Protein AF-A0A521NUJ6-F1 (afdb_monomer_lite)

pLDDT: mean 79.84, std 11.56, range [49.88, 97.44]

Structure (mmCIF, N/CA/C/O backbone):
data_AF-A0A521NUJ6-F1
#
_entry.id   AF-A0A521NUJ6-F1
#
loop_
_atom_site.group_PDB
_atom_site.id
_atom_site.type_symbol
_atom_site.label_atom_id
_atom_site.label_alt_id
_atom_site.label_comp_id
_atom_site.label_asym_id
_atom_site.label_entity_id
_atom_site.label_seq_id
_atom_site.pdbx_PDB_ins_code
_atom_site.Cartn_x
_atom_site.Cartn_y
_atom_site.Cartn_z
_atom_site.occupancy
_atom_site.B_iso_or_equiv
_atom_site.auth_seq_id
_atom_site.auth_comp_id
_atom_site.auth_asym_id
_atom_site.auth_atom_id
_atom_site.pdbx_PDB_model_num
ATOM 1 N N . MET A 1 1 ? 40.232 -8.647 -57.569 1.00 61.59 1 MET A N 1
ATOM 2 C CA . MET A 1 1 ? 39.604 -7.335 -57.850 1.00 61.59 1 MET A CA 1
ATOM 3 C C . MET A 1 1 ? 40.720 -6.339 -58.117 1.00 61.59 1 MET A C 1
ATOM 5 O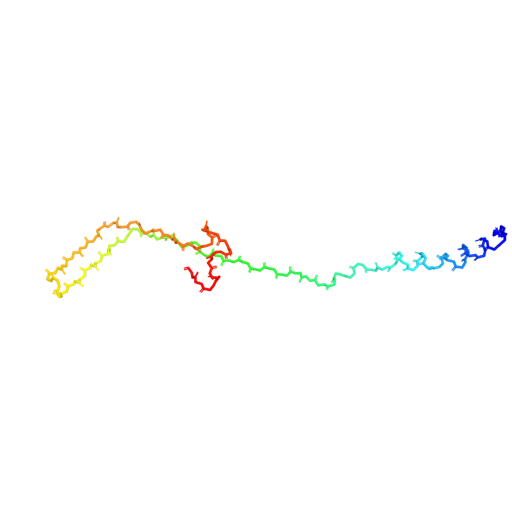 O . MET A 1 1 ? 41.581 -6.196 -57.263 1.00 61.59 1 MET A O 1
ATOM 9 N N . ASN A 1 2 ? 40.785 -5.744 -59.311 1.00 81.81 2 ASN A N 1
ATOM 10 C CA . ASN A 1 2 ? 41.919 -4.892 -59.700 1.00 81.81 2 ASN A CA 1
ATOM 11 C C . ASN A 1 2 ? 41.984 -3.651 -58.792 1.00 81.81 2 ASN A C 1
ATOM 13 O O . ASN A 1 2 ? 40.939 -3.076 -58.493 1.00 81.81 2 ASN A O 1
ATOM 17 N N . LEU A 1 3 ? 43.189 -3.229 -58.394 1.00 86.25 3 LEU A N 1
ATOM 18 C CA . LEU A 1 3 ? 43.431 -2.110 -57.466 1.00 86.25 3 LEU A CA 1
ATOM 19 C C . LEU A 1 3 ? 42.662 -0.831 -57.852 1.00 86.25 3 LEU A C 1
ATOM 21 O O . LEU A 1 3 ? 42.063 -0.174 -57.005 1.00 86.25 3 LEU A O 1
ATOM 25 N N . LEU A 1 4 ? 42.586 -0.548 -59.154 1.00 88.44 4 LEU A N 1
ATOM 26 C CA . LEU A 1 4 ? 41.826 0.571 -59.712 1.00 88.44 4 LEU A CA 1
ATOM 27 C C . LEU A 1 4 ? 40.319 0.489 -59.411 1.00 88.44 4 LEU A C 1
ATOM 29 O O . LEU A 1 4 ? 39.688 1.494 -59.100 1.00 88.44 4 LEU A O 1
ATOM 33 N N . ARG A 1 5 ? 39.732 -0.713 -59.462 1.00 86.81 5 ARG A N 1
ATOM 34 C CA . ARG A 1 5 ? 38.303 -0.923 -59.178 1.00 86.81 5 ARG A CA 1
ATOM 35 C C . ARG A 1 5 ? 37.993 -0.700 -57.700 1.00 86.81 5 ARG A C 1
ATOM 37 O O . ARG A 1 5 ? 36.961 -0.120 -57.388 1.00 86.81 5 ARG A O 1
ATOM 44 N N . ALA A 1 6 ? 38.897 -1.107 -56.807 1.00 86.31 6 ALA A N 1
ATOM 45 C CA . ALA A 1 6 ? 38.759 -0.844 -55.376 1.00 86.31 6 ALA A CA 1
ATOM 46 C C . ALA A 1 6 ? 38.791 0.666 -55.076 1.00 86.31 6 ALA A C 1
ATOM 48 O O . ALA A 1 6 ? 37.943 1.158 -54.337 1.00 86.31 6 ALA A O 1
ATOM 49 N N . PHE A 1 7 ? 39.695 1.412 -55.719 1.00 91.94 7 PHE A N 1
ATOM 50 C CA . PHE A 1 7 ? 39.780 2.870 -55.576 1.00 91.94 7 PHE A CA 1
ATOM 51 C C . PHE A 1 7 ? 38.504 3.594 -56.017 1.00 91.94 7 PHE A C 1
ATOM 53 O O . PHE A 1 7 ? 38.027 4.483 -55.316 1.00 91.94 7 PHE A O 1
ATOM 60 N N . VAL A 1 8 ? 37.921 3.187 -57.147 1.00 92.69 8 VAL A N 1
ATOM 61 C CA . VAL A 1 8 ? 36.673 3.776 -57.657 1.00 92.69 8 VAL A CA 1
ATOM 62 C C . VAL A 1 8 ? 35.505 3.522 -56.701 1.00 92.69 8 VAL A C 1
ATOM 64 O O . VAL A 1 8 ? 34.729 4.435 -56.430 1.00 92.69 8 VAL A O 1
ATOM 67 N N . VAL A 1 9 ? 35.402 2.316 -56.136 1.00 89.31 9 VAL A N 1
ATOM 68 C CA . VAL A 1 9 ? 34.358 1.986 -55.150 1.00 89.31 9 VAL A CA 1
ATOM 69 C C . VAL A 1 9 ? 34.515 2.823 -53.878 1.00 89.31 9 VAL A C 1
ATOM 71 O O . VAL A 1 9 ? 33.528 3.354 -53.372 1.00 89.31 9 VAL A O 1
ATOM 74 N N . ILE A 1 10 ? 35.747 3.002 -53.392 1.00 87.56 10 ILE A N 1
ATOM 75 C CA . ILE A 1 10 ? 36.022 3.829 -52.209 1.00 87.56 10 ILE A CA 1
ATOM 76 C C . ILE A 1 10 ? 35.627 5.287 -52.475 1.00 87.56 10 ILE A C 1
ATOM 78 O O . ILE A 1 10 ? 34.885 5.867 -51.681 1.00 87.56 10 ILE A O 1
ATOM 82 N N . LEU A 1 11 ? 36.042 5.851 -53.613 1.00 87.88 11 LEU A N 1
ATOM 83 C CA . LEU A 1 11 ? 35.739 7.234 -53.988 1.00 87.88 11 LEU A CA 1
ATOM 84 C C . LEU A 1 11 ? 34.227 7.484 -54.104 1.00 87.88 11 LEU A C 1
ATOM 86 O O . LEU A 1 11 ? 33.725 8.488 -53.606 1.00 87.88 11 LEU A O 1
ATOM 90 N N . LEU A 1 12 ? 33.489 6.547 -54.705 1.00 87.62 12 LEU A N 1
ATOM 91 C CA . LEU A 1 12 ? 32.032 6.638 -54.843 1.00 87.62 12 LEU A CA 1
ATOM 92 C C . LEU A 1 12 ? 31.292 6.469 -53.507 1.00 87.62 12 LEU A C 1
ATOM 94 O O . LEU A 1 12 ? 30.187 6.982 -53.351 1.00 87.62 12 LEU A O 1
ATOM 98 N N . SER A 1 13 ? 31.893 5.777 -52.536 1.00 82.50 13 SER A N 1
ATOM 99 C CA . SER A 1 13 ? 31.294 5.547 -51.215 1.00 82.50 13 SER A CA 1
ATOM 100 C C . SER A 1 13 ? 31.514 6.692 -50.215 1.00 82.50 13 SER A C 1
ATOM 102 O O . SER A 1 13 ? 30.701 6.865 -49.309 1.00 82.50 13 SER A O 1
ATOM 104 N N . MET A 1 14 ? 32.551 7.522 -50.394 1.00 81.12 14 MET A N 1
ATOM 105 C CA . MET A 1 14 ? 32.867 8.665 -49.518 1.00 81.12 14 MET A CA 1
ATOM 106 C C . MET A 1 14 ? 31.682 9.600 -49.189 1.00 81.12 14 MET A C 1
ATOM 108 O O . MET A 1 14 ? 31.487 9.891 -48.005 1.00 81.12 14 MET A O 1
ATOM 112 N N . PRO A 1 15 ? 30.854 10.062 -50.150 1.00 82.75 15 PRO A N 1
ATOM 113 C CA . PRO A 1 15 ? 29.758 10.989 -49.844 1.00 82.75 15 PRO A CA 1
ATOM 114 C C . PRO A 1 15 ? 28.648 10.374 -48.974 1.00 82.75 15 PRO A C 1
ATOM 116 O O . PRO A 1 15 ? 27.925 11.106 -48.295 1.00 82.75 15 PRO A O 1
ATOM 119 N N . LEU A 1 16 ? 28.521 9.041 -48.939 1.00 79.00 16 LEU A N 1
ATOM 120 C CA . LEU A 1 16 ? 27.548 8.352 -48.083 1.00 79.00 16 LEU A CA 1
ATOM 121 C C . LEU A 1 16 ? 27.933 8.458 -46.602 1.00 79.00 16 LEU A C 1
ATOM 123 O O . LEU A 1 16 ? 27.066 8.649 -45.748 1.00 79.00 16 LEU A O 1
ATOM 127 N N . PHE A 1 17 ? 29.232 8.402 -46.299 1.00 76.88 17 PHE A N 1
ATOM 128 C CA . PHE A 1 17 ? 29.738 8.520 -44.930 1.00 76.88 17 PHE A CA 1
ATOM 129 C C . PHE A 1 17 ? 29.630 9.954 -44.394 1.00 76.88 17 PHE A C 1
ATOM 131 O O . PHE A 1 17 ? 29.272 10.140 -43.233 1.00 76.88 17 PHE A O 1
ATOM 138 N N . VAL A 1 18 ? 29.840 10.967 -45.243 1.00 79.44 18 VAL A N 1
ATOM 139 C CA . VAL A 1 18 ? 29.703 12.389 -44.863 1.00 79.44 18 VAL A CA 1
ATOM 140 C C . VAL A 1 18 ? 28.242 12.761 -44.560 1.00 79.44 18 VAL A C 1
ATOM 142 O O . VAL A 1 18 ? 27.963 13.474 -43.595 1.00 79.44 18 VAL A O 1
ATOM 145 N N . ASN A 1 19 ? 27.279 12.244 -45.331 1.00 73.06 19 ASN A N 1
ATOM 146 C CA . ASN A 1 19 ? 25.853 12.493 -45.080 1.00 73.06 19 ASN A CA 1
ATOM 147 C C . ASN A 1 19 ? 25.315 11.762 -43.836 1.00 73.06 19 ASN A C 1
ATOM 149 O O . ASN A 1 19 ? 24.393 12.257 -43.188 1.00 73.06 19 ASN A O 1
ATOM 153 N N . ALA A 1 20 ? 25.893 10.617 -43.460 1.00 74.00 20 ALA A N 1
ATOM 154 C CA . ALA A 1 20 ? 25.498 9.888 -42.252 1.00 74.00 20 ALA A CA 1
ATOM 155 C C . ALA A 1 20 ? 25.865 10.634 -40.953 1.00 74.00 20 ALA A C 1
ATOM 157 O O . ALA A 1 20 ? 25.154 10.511 -39.956 1.00 74.00 20 ALA A O 1
ATOM 158 N N . GLN A 1 21 ? 26.932 11.439 -40.974 1.00 73.38 21 GLN A N 1
ATOM 159 C CA . GLN A 1 21 ? 27.411 12.205 -39.815 1.00 73.38 21 GLN A CA 1
ATOM 160 C C . GLN A 1 21 ? 26.552 13.438 -39.488 1.00 73.38 21 GLN A C 1
ATOM 162 O O . GLN A 1 21 ? 26.603 13.935 -38.368 1.00 73.38 21 GLN A O 1
ATOM 167 N N . ASN A 1 22 ? 25.730 13.913 -40.430 1.00 66.88 22 ASN A N 1
ATOM 168 C CA . ASN A 1 22 ? 24.935 15.138 -40.283 1.00 66.88 22 ASN A CA 1
ATOM 169 C C . ASN A 1 22 ? 23.483 14.902 -39.834 1.00 66.88 22 ASN A C 1
ATOM 171 O O . ASN A 1 22 ? 22.663 15.824 -39.860 1.00 66.88 22 ASN A O 1
ATOM 175 N N . LYS A 1 23 ? 23.126 13.686 -39.397 1.00 66.56 23 LYS A N 1
ATOM 176 C CA . LYS A 1 23 ? 21.804 13.462 -38.804 1.00 66.56 23 LYS A CA 1
ATOM 177 C C . LYS A 1 23 ? 21.727 14.155 -37.447 1.00 66.56 23 LYS A C 1
ATOM 179 O O . LYS A 1 23 ? 22.264 13.662 -36.458 1.00 66.56 23 LYS A O 1
ATOM 184 N N . LYS A 1 24 ? 21.002 15.279 -37.399 1.00 67.88 24 LYS A N 1
ATOM 185 C CA . LYS A 1 24 ? 20.515 15.842 -36.138 1.00 67.88 24 LYS A CA 1
ATOM 186 C C . LYS A 1 24 ? 19.805 14.735 -35.366 1.00 67.88 24 LYS A C 1
ATOM 188 O O . LYS A 1 24 ? 18.977 14.009 -35.918 1.00 67.88 24 LYS A O 1
ATOM 193 N N . LEU A 1 25 ? 20.168 14.605 -34.097 1.00 66.62 25 LEU A N 1
ATOM 194 C CA . LEU A 1 25 ? 19.581 13.663 -33.158 1.00 66.62 25 LEU A CA 1
ATOM 195 C C . LEU A 1 25 ? 18.181 14.180 -32.800 1.00 66.62 25 LEU A C 1
ATOM 197 O O . LEU A 1 25 ? 17.954 14.731 -31.729 1.00 66.62 25 LEU A O 1
ATOM 201 N N . GLU A 1 26 ? 17.247 14.112 -33.749 1.00 67.75 26 GLU A N 1
ATOM 202 C CA . GLU A 1 26 ? 15.855 14.437 -33.474 1.00 67.75 26 GLU A CA 1
ATOM 203 C C . GLU A 1 26 ? 15.318 13.374 -32.525 1.00 67.75 26 GLU A C 1
ATOM 205 O O . GLU A 1 26 ? 15.217 12.192 -32.864 1.00 67.75 26 GLU A O 1
ATOM 210 N N . ARG A 1 27 ? 15.033 13.792 -31.292 1.00 68.19 27 ARG A N 1
ATOM 211 C CA . ARG A 1 27 ? 14.432 12.942 -30.274 1.00 68.19 27 ARG A CA 1
ATOM 212 C C . ARG A 1 27 ? 13.035 12.554 -30.761 1.00 68.19 27 ARG A C 1
ATOM 214 O O . ARG A 1 27 ? 12.113 13.355 -30.679 1.00 68.19 27 ARG A O 1
ATOM 221 N N . LYS A 1 28 ? 12.894 11.338 -31.297 1.00 72.56 28 LYS A N 1
ATOM 222 C CA . LYS A 1 28 ? 11.690 10.822 -31.986 1.00 72.56 28 LYS A CA 1
ATOM 223 C C . LYS A 1 28 ? 10.463 10.586 -31.082 1.00 72.56 28 LYS A C 1
ATOM 225 O O . LYS A 1 28 ? 9.587 9.805 -31.434 1.00 72.56 28 LYS A O 1
ATOM 230 N N . GLY A 1 29 ? 10.395 11.247 -29.933 1.00 71.81 29 GLY A N 1
ATOM 231 C CA . GLY A 1 29 ? 9.351 11.082 -28.928 1.00 71.81 29 GLY A CA 1
ATOM 232 C C . GLY A 1 29 ? 9.933 10.973 -27.523 1.00 71.81 29 GLY A C 1
ATOM 233 O O . GLY A 1 29 ? 11.051 10.495 -27.328 1.00 71.81 29 GLY A O 1
ATOM 234 N N . GLU A 1 30 ? 9.171 11.443 -26.544 1.00 75.88 30 GLU A N 1
ATOM 235 C CA . GLU A 1 30 ? 9.405 11.172 -25.129 1.00 75.88 30 GLU A CA 1
ATOM 236 C C . GLU A 1 30 ? 8.477 10.038 -24.704 1.00 75.88 30 GLU A C 1
ATOM 238 O O . GLU A 1 30 ? 7.275 10.089 -24.958 1.00 75.88 30 GLU A O 1
ATOM 243 N N . LEU A 1 31 ? 9.024 9.013 -24.054 1.00 80.06 31 LEU A N 1
ATOM 244 C CA . LEU A 1 31 ? 8.206 8.037 -23.347 1.00 80.06 31 LEU A CA 1
ATOM 245 C C . LEU A 1 31 ? 7.897 8.616 -21.969 1.00 80.06 31 LEU A C 1
ATOM 247 O O . LEU A 1 31 ? 8.791 8.740 -21.133 1.00 80.06 31 LEU A O 1
ATOM 251 N N . TYR A 1 32 ? 6.639 8.995 -21.756 1.00 69.19 32 TYR A N 1
ATOM 252 C CA . TYR A 1 32 ? 6.149 9.435 -20.458 1.00 69.19 32 TYR A CA 1
ATOM 253 C C . TYR A 1 32 ? 5.446 8.272 -19.762 1.00 69.19 32 TYR A C 1
ATOM 255 O O . TYR A 1 32 ? 4.477 7.721 -20.282 1.00 69.19 32 TYR A O 1
ATOM 263 N N . PHE A 1 33 ? 5.943 7.900 -18.587 1.00 76.00 33 PHE A N 1
ATOM 264 C CA . PHE A 1 33 ? 5.335 6.894 -17.728 1.00 76.00 33 PHE A CA 1
ATOM 265 C C . PHE A 1 33 ? 5.016 7.537 -16.383 1.00 76.00 33 PHE A C 1
ATOM 267 O O . PHE A 1 33 ? 5.922 7.964 -15.667 1.00 76.00 33 PHE A O 1
ATOM 274 N N . SER A 1 34 ? 3.731 7.607 -16.044 1.00 66.75 34 SER A N 1
ATOM 275 C CA . SER A 1 34 ? 3.268 7.967 -14.710 1.00 66.75 34 SER A CA 1
ATOM 276 C C . SER A 1 34 ? 2.691 6.730 -14.029 1.00 66.75 34 SER A C 1
ATOM 278 O O . SER A 1 34 ? 1.745 6.108 -14.504 1.00 66.75 34 SER A O 1
ATOM 280 N N . TRP A 1 35 ? 3.273 6.379 -12.889 1.00 71.06 35 TRP A N 1
ATOM 281 C CA . TRP A 1 35 ? 2.757 5.379 -11.963 1.00 71.06 35 TRP A CA 1
ATOM 282 C C . TRP A 1 35 ? 2.629 6.059 -10.606 1.00 71.06 35 TRP A C 1
ATOM 284 O O . TRP A 1 35 ? 3.579 6.688 -10.140 1.00 71.06 35 TRP A O 1
ATOM 294 N N . GLY A 1 36 ? 1.471 5.937 -9.965 1.00 66.00 36 GLY A N 1
ATOM 295 C CA . GLY A 1 36 ? 1.229 6.512 -8.648 1.00 66.00 36 GLY A CA 1
ATOM 296 C C . GLY A 1 36 ? 0.282 5.635 -7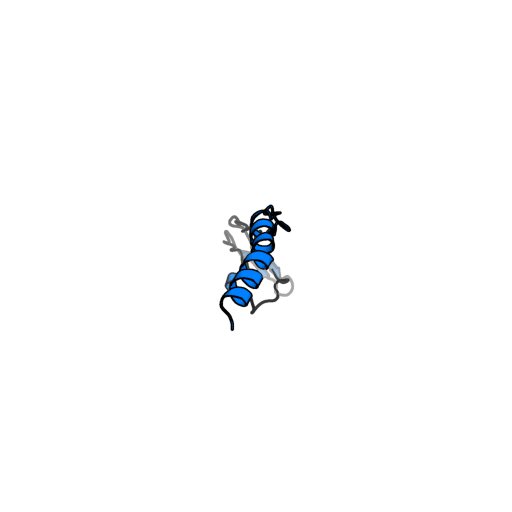.849 1.00 66.00 36 GLY A C 1
ATOM 297 O O . GLY A 1 36 ? -0.917 5.636 -8.100 1.00 66.00 36 GLY A O 1
ATOM 298 N N . TYR A 1 37 ? 0.831 4.901 -6.884 1.00 67.69 37 TYR A N 1
ATOM 299 C CA . TYR A 1 37 ? 0.058 4.293 -5.810 1.00 67.69 37 TYR A CA 1
ATOM 300 C C . TYR A 1 37 ? 0.078 5.253 -4.620 1.00 67.69 37 TYR A C 1
ATOM 302 O O . TYR A 1 37 ? 1.154 5.546 -4.093 1.00 67.69 37 TYR A O 1
ATOM 310 N N . ASN A 1 38 ? -1.083 5.755 -4.200 1.00 63.72 38 ASN A N 1
ATOM 311 C CA . ASN A 1 38 ? -1.174 6.526 -2.965 1.00 63.72 38 ASN A CA 1
ATOM 312 C C . ASN A 1 38 ? -1.264 5.554 -1.797 1.00 63.72 38 ASN A C 1
ATOM 314 O O . ASN A 1 38 ? -2.301 4.945 -1.563 1.00 63.72 38 ASN A O 1
ATOM 318 N N . LYS A 1 39 ? -0.156 5.412 -1.068 1.00 65.06 39 LYS A N 1
ATOM 319 C CA . LYS A 1 39 ? -0.158 4.680 0.193 1.00 65.06 39 LYS A CA 1
ATOM 320 C C . LYS A 1 39 ? -0.916 5.504 1.222 1.00 65.06 39 LYS A C 1
ATOM 322 O O . LYS A 1 39 ? -0.418 6.533 1.676 1.00 65.06 39 LYS A O 1
ATOM 327 N N . GLU A 1 40 ? -2.107 5.054 1.584 1.00 67.00 40 GLU A N 1
ATOM 328 C CA . GLU A 1 40 ? -2.901 5.723 2.605 1.00 67.00 40 GLU A CA 1
ATOM 329 C C . GLU A 1 40 ? -2.420 5.309 4.001 1.00 67.00 40 GLU A C 1
ATOM 331 O O . GLU A 1 40 ? -2.225 4.129 4.310 1.00 67.00 40 GLU A O 1
ATOM 336 N N . TRP A 1 41 ? -2.196 6.301 4.864 1.00 68.06 41 TRP A N 1
ATOM 337 C CA . TRP A 1 41 ? -1.926 6.071 6.278 1.00 68.06 41 TRP A CA 1
ATOM 338 C C . TRP A 1 41 ? -3.217 6.239 7.066 1.00 68.06 41 TRP A C 1
ATOM 340 O O . TRP A 1 41 ? -3.730 7.347 7.217 1.00 68.06 41 TRP A O 1
ATOM 350 N N . TYR A 1 42 ? -3.723 5.132 7.599 1.00 75.56 42 TYR A N 1
ATOM 351 C CA . TYR A 1 42 ? -4.913 5.138 8.437 1.00 75.56 42 TYR A CA 1
ATOM 352 C C . TYR A 1 42 ? -4.538 5.411 9.894 1.00 75.56 42 TYR A C 1
ATOM 354 O O . TYR A 1 42 ? -3.644 4.775 10.459 1.00 75.56 42 TYR A O 1
ATOM 362 N N . THR A 1 43 ? -5.235 6.356 10.519 1.00 83.44 43 THR A N 1
ATOM 363 C CA . THR A 1 43 ? -5.206 6.513 11.974 1.00 83.44 43 THR A CA 1
ATOM 364 C C . THR A 1 43 ? -5.957 5.355 12.631 1.00 83.44 43 THR A C 1
ATOM 366 O O . THR A 1 43 ? -6.798 4.703 12.007 1.00 83.44 43 THR A O 1
ATOM 369 N N . ASN A 1 44 ? -5.658 5.077 13.903 1.00 90.88 44 ASN A N 1
ATOM 370 C CA . ASN A 1 44 ? -6.410 4.060 14.631 1.00 90.88 44 ASN A CA 1
ATOM 371 C C . ASN A 1 44 ? -7.891 4.455 14.691 1.00 90.88 44 ASN A C 1
ATOM 373 O O . ASN A 1 44 ? -8.225 5.585 15.056 1.00 90.88 44 ASN A O 1
ATOM 377 N N . SER A 1 45 ? -8.772 3.514 14.367 1.00 89.50 45 SER A N 1
ATOM 378 C CA . SER A 1 45 ? -10.212 3.747 14.292 1.00 89.50 45 SER A CA 1
ATOM 379 C C . SER A 1 45 ? -10.980 2.783 15.192 1.00 89.50 45 SER A C 1
ATOM 381 O O . SER A 1 45 ? -10.447 1.796 15.702 1.00 89.50 45 SER A O 1
ATOM 383 N N . ASN A 1 46 ? -12.251 3.089 15.441 1.00 94.25 46 ASN A N 1
ATOM 384 C CA . ASN A 1 46 ? -13.148 2.177 16.140 1.00 94.25 46 ASN A CA 1
ATOM 385 C C . ASN A 1 46 ? -14.067 1.517 15.111 1.00 94.25 46 ASN A C 1
ATOM 387 O O . ASN A 1 46 ? -14.739 2.217 14.355 1.00 94.25 46 ASN A O 1
ATOM 391 N N . VAL A 1 47 ? -14.137 0.186 15.109 1.00 92.81 47 VAL A N 1
ATOM 392 C CA . VAL A 1 47 ? -15.011 -0.575 14.205 1.00 92.81 47 VAL A CA 1
ATOM 393 C C . VAL A 1 47 ? -16.229 -1.043 14.984 1.00 92.81 47 VAL A C 1
ATOM 395 O O . VAL A 1 47 ? -16.106 -1.814 15.937 1.00 92.81 47 VAL A O 1
ATOM 398 N N . LYS A 1 48 ? -17.413 -0.570 14.589 1.00 96.00 48 LYS A N 1
ATOM 399 C CA . LYS A 1 48 ? -18.685 -0.978 15.192 1.00 96.00 48 LYS A CA 1
ATOM 400 C C . LYS A 1 48 ? -19.316 -2.083 14.355 1.00 96.00 48 LYS A C 1
ATOM 402 O O . LYS A 1 48 ? -19.615 -1.876 13.184 1.00 96.00 48 LYS A O 1
ATOM 407 N N . VAL A 1 49 ? -19.558 -3.227 14.981 1.00 95.62 49 VAL A N 1
ATOM 408 C CA . VAL A 1 49 ? -20.264 -4.361 14.384 1.00 95.62 49 VAL A CA 1
ATOM 409 C C . VAL A 1 49 ? -21.644 -4.445 15.026 1.00 95.62 49 VAL A C 1
ATOM 411 O O . VAL A 1 49 ? -21.768 -4.470 16.251 1.00 95.62 49 VAL A O 1
ATOM 414 N N . ASN A 1 50 ? -22.687 -4.440 14.198 1.00 97.06 50 ASN A N 1
ATOM 415 C CA . ASN A 1 50 ? -24.077 -4.569 14.626 1.00 97.06 50 ASN A C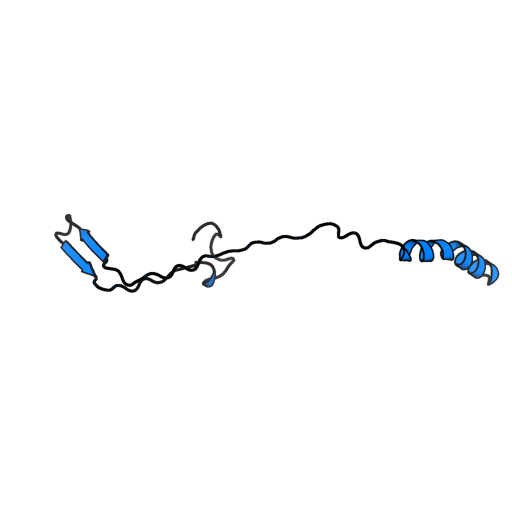A 1
ATOM 416 C C . ASN A 1 50 ? -24.723 -5.712 13.842 1.00 97.06 50 ASN A C 1
ATOM 418 O O . ASN A 1 50 ? -24.927 -5.577 12.634 1.00 97.06 50 ASN A O 1
ATOM 422 N N . GLN A 1 51 ? -25.029 -6.824 14.512 1.00 96.69 51 GLN A N 1
ATOM 423 C CA . GLN A 1 51 ? -25.675 -7.987 13.900 1.00 96.69 51 GLN A CA 1
ATOM 424 C C . GLN A 1 51 ? -26.978 -8.300 14.655 1.00 96.69 51 GLN A C 1
ATOM 426 O O . GLN A 1 51 ? -27.010 -9.210 15.488 1.00 96.69 51 GLN A O 1
ATOM 431 N N . PRO A 1 52 ? -28.083 -7.586 14.357 1.00 95.88 52 PRO A N 1
ATOM 432 C CA . PRO A 1 52 ? -29.351 -7.752 15.072 1.00 95.88 52 PRO A CA 1
ATOM 433 C C . PRO A 1 52 ? -29.895 -9.185 15.033 1.00 95.88 52 PRO A C 1
ATOM 435 O O . PRO A 1 52 ? -30.403 -9.678 16.034 1.00 95.88 52 PRO A O 1
ATOM 438 N N . LEU A 1 53 ? -29.724 -9.884 13.903 1.00 97.06 53 LEU A N 1
ATOM 439 C CA . LEU A 1 53 ? -30.152 -11.281 13.730 1.00 97.06 53 LEU A CA 1
ATOM 440 C C . LEU A 1 53 ? -29.419 -12.264 14.655 1.00 97.06 53 LEU A C 1
ATOM 442 O O . LEU A 1 53 ? -29.939 -13.335 14.943 1.00 97.06 53 LEU A O 1
ATOM 446 N N . LEU A 1 54 ? -28.220 -11.904 15.117 1.00 96.44 54 LEU A N 1
ATOM 447 C CA . LEU A 1 54 ? -27.420 -12.690 16.059 1.00 96.44 54 LEU A CA 1
ATOM 448 C C . LEU A 1 54 ? -27.502 -12.129 17.485 1.00 96.44 54 LEU A C 1
ATOM 450 O O . LEU A 1 54 ? -26.752 -12.561 18.357 1.00 96.44 54 LEU A O 1
ATOM 454 N N . ASN A 1 55 ? -28.386 -11.149 17.708 1.00 95.38 55 ASN A N 1
ATOM 455 C CA . ASN A 1 55 ? -28.545 -10.409 18.956 1.00 95.38 55 ASN A CA 1
ATOM 456 C C . ASN A 1 55 ? -27.207 -9.930 19.546 1.00 95.38 55 ASN A C 1
ATOM 458 O O . ASN A 1 55 ? -26.983 -9.999 20.756 1.00 95.38 55 ASN A O 1
ATOM 462 N N . ASN A 1 56 ? -26.290 -9.479 18.684 1.00 95.44 56 ASN A N 1
ATOM 463 C CA . ASN A 1 56 ? -24.989 -8.986 19.110 1.00 95.44 56 ASN A CA 1
ATOM 464 C C . ASN A 1 56 ? -24.714 -7.582 18.559 1.00 95.44 56 ASN A C 1
ATOM 466 O O . ASN A 1 56 ? -25.133 -7.197 17.464 1.00 95.44 56 ASN A O 1
ATOM 470 N N . GLN A 1 57 ? -23.989 -6.808 19.361 1.00 96.56 57 GLN A N 1
ATOM 471 C CA . GLN A 1 57 ? -23.433 -5.532 18.956 1.00 96.56 57 GLN A CA 1
ATOM 472 C C . GLN A 1 57 ? -22.180 -5.277 19.785 1.00 96.56 57 GLN A C 1
ATOM 474 O O . GLN A 1 57 ? -22.233 -5.269 21.015 1.00 96.56 57 GLN A O 1
ATOM 479 N N . TYR A 1 58 ? -21.056 -5.038 19.122 1.00 96.06 58 TYR A N 1
ATOM 480 C CA . TYR A 1 58 ? -19.793 -4.761 19.795 1.00 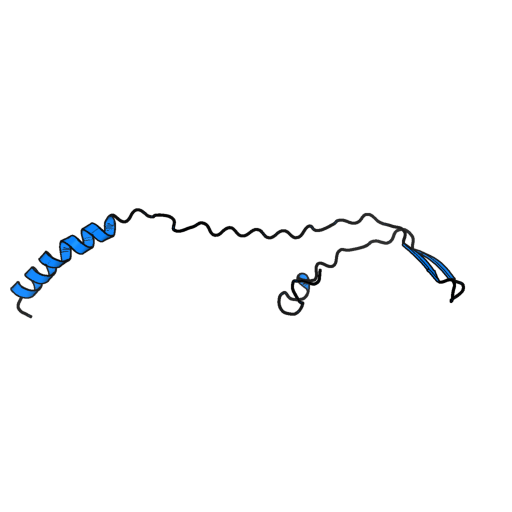96.06 58 TYR A CA 1
ATOM 481 C C . TYR A 1 58 ? -18.953 -3.754 19.013 1.00 96.06 58 TYR A C 1
ATOM 483 O O . TYR A 1 58 ? -19.145 -3.530 17.816 1.00 96.06 58 TYR A O 1
ATOM 491 N N . THR A 1 59 ? -18.017 -3.126 19.719 1.00 97.44 59 THR A N 1
ATOM 492 C CA . THR A 1 59 ? -17.090 -2.154 19.144 1.00 97.44 59 THR A CA 1
ATOM 493 C C . THR A 1 59 ? -15.668 -2.616 19.396 1.00 97.44 59 THR A C 1
ATOM 495 O O . THR A 1 59 ? -15.246 -2.736 20.546 1.00 97.44 59 THR A O 1
ATOM 498 N N . LEU A 1 60 ? -14.916 -2.821 18.322 1.00 95.62 60 LEU A N 1
ATOM 499 C CA . LEU A 1 60 ? -13.473 -2.992 18.383 1.00 95.62 60 LEU A CA 1
ATOM 500 C C . LEU A 1 60 ? -12.854 -1.601 18.523 1.00 95.62 60 LEU A C 1
ATOM 502 O O . LEU A 1 60 ? -13.046 -0.749 17.654 1.00 95.62 60 LEU A O 1
ATOM 506 N N . LYS A 1 61 ? -12.169 -1.344 19.640 1.00 95.31 61 LYS A N 1
ATOM 507 C CA . LYS A 1 61 ? -11.557 -0.039 19.910 1.00 95.31 61 L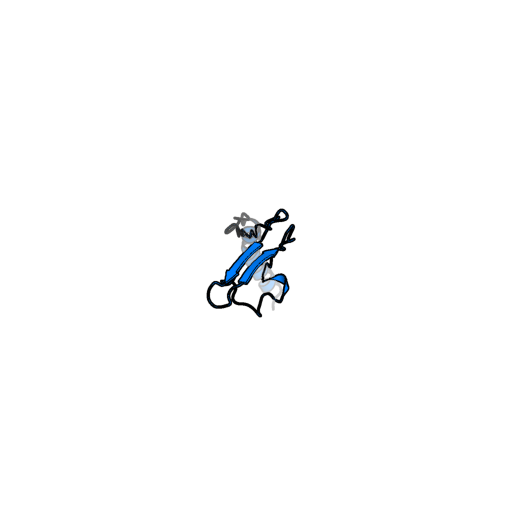YS A CA 1
ATOM 508 C C . LYS A 1 61 ? -10.107 -0.002 19.449 1.00 95.31 61 LYS A C 1
ATOM 510 O O . LYS A 1 61 ? -9.384 -0.973 19.648 1.00 95.31 61 LYS A O 1
ATOM 515 N N . ASN A 1 62 ? -9.683 1.153 18.934 1.00 93.38 62 ASN A N 1
ATOM 516 C CA . ASN A 1 62 ? -8.289 1.433 18.586 1.00 93.38 62 ASN A CA 1
ATOM 517 C C . ASN A 1 62 ? -7.700 0.395 17.608 1.00 93.38 62 ASN A C 1
ATOM 519 O O . ASN A 1 62 ? -6.579 -0.084 17.778 1.00 93.38 62 ASN A O 1
ATOM 523 N N . VAL A 1 63 ? -8.489 0.025 16.599 1.00 91.50 63 VAL A N 1
ATOM 524 C CA . VAL A 1 63 ? -8.093 -0.902 15.541 1.00 91.50 63 VAL A CA 1
ATOM 525 C C . VAL A 1 63 ? -7.063 -0.222 14.652 1.00 91.50 63 VAL A C 1
ATOM 527 O O . VAL A 1 63 ? -7.280 0.888 14.165 1.00 91.50 63 VAL A O 1
ATOM 530 N N . LYS A 1 64 ? -5.945 -0.912 14.434 1.00 89.81 64 LYS A N 1
ATOM 531 C CA . LYS A 1 64 ? -4.905 -0.499 13.499 1.00 89.81 64 LYS A CA 1
ATOM 532 C C . LYS A 1 64 ? -5.177 -1.137 12.142 1.00 89.81 64 LYS A C 1
ATOM 534 O O . LYS A 1 64 ? -4.879 -2.314 11.944 1.00 89.81 64 LYS A O 1
ATOM 539 N N . SER A 1 65 ? -5.738 -0.360 11.224 1.00 81.75 65 SER A N 1
ATOM 540 C CA . SER A 1 65 ? -5.886 -0.774 9.831 1.00 81.75 65 SER A CA 1
ATOM 541 C C . SER A 1 65 ? -4.561 -0.611 9.097 1.00 81.75 65 SER A C 1
ATOM 543 O O . SER A 1 65 ? -3.830 0.357 9.313 1.00 81.75 65 SER A O 1
ATOM 545 N N . HIS A 1 66 ? -4.247 -1.559 8.225 1.00 81.88 66 HIS A N 1
ATOM 546 C CA . HIS A 1 66 ? -3.151 -1.431 7.280 1.00 81.88 66 HIS A CA 1
ATOM 547 C C . HIS A 1 66 ? -3.710 -1.509 5.868 1.00 81.88 66 HIS A C 1
ATOM 549 O O . HIS A 1 66 ? -4.698 -2.194 5.608 1.00 81.88 66 HIS A O 1
ATOM 555 N N . ASP A 1 67 ? -3.052 -0.795 4.972 1.00 78.75 67 ASP A N 1
ATOM 556 C CA . ASP A 1 67 ? -3.325 -0.870 3.552 1.00 78.75 67 ASP A CA 1
ATOM 557 C C . ASP A 1 67 ? -2.972 -2.266 3.001 1.00 78.75 67 ASP A C 1
ATOM 559 O O . ASP A 1 67 ? -2.124 -2.969 3.569 1.00 78.75 67 ASP A O 1
ATOM 563 N N . ASN A 1 68 ? -3.627 -2.687 1.921 1.0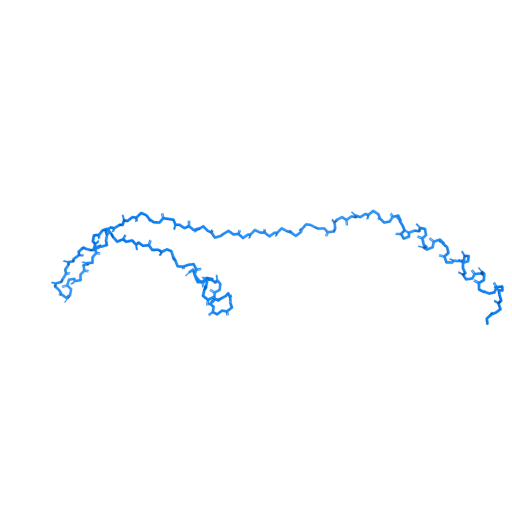0 78.44 68 ASN A N 1
ATOM 564 C CA . ASN A 1 68 ? -3.367 -3.959 1.244 1.00 78.44 68 ASN A CA 1
ATOM 565 C C . ASN A 1 68 ? -3.256 -3.715 -0.271 1.00 78.44 68 ASN A C 1
ATOM 567 O O . ASN A 1 68 ? -4.226 -3.953 -0.977 1.00 78.44 68 ASN A O 1
ATOM 571 N N . PRO A 1 69 ? -2.079 -3.289 -0.761 1.00 74.94 69 PRO A N 1
ATOM 572 C CA . PRO A 1 69 ? -1.896 -2.804 -2.132 1.00 74.94 69 PRO A CA 1
ATOM 573 C C . PRO A 1 69 ? -2.092 -3.834 -3.255 1.00 74.94 69 PRO A C 1
ATOM 575 O O . PRO A 1 69 ? -2.070 -3.469 -4.428 1.00 74.94 69 PRO A O 1
ATOM 578 N N . GLY A 1 70 ? -2.130 -5.129 -2.928 1.00 73.00 70 GLY A N 1
ATOM 579 C CA . GLY A 1 70 ? -2.355 -6.229 -3.875 1.00 73.00 70 GLY A CA 1
ATOM 580 C C . GLY A 1 70 ? -1.164 -6.577 -4.782 1.00 73.00 70 GLY A C 1
ATOM 581 O O . GLY A 1 70 ? -0.941 -7.755 -5.073 1.00 73.00 70 GLY A O 1
ATOM 582 N N . TRP A 1 71 ? -0.356 -5.595 -5.193 1.00 71.88 71 TRP A N 1
ATOM 583 C CA . TRP A 1 71 ? 0.810 -5.780 -6.070 1.00 71.88 71 TRP A CA 1
ATOM 584 C C . TRP A 1 71 ? 2.049 -6.350 -5.361 1.00 71.88 71 TRP A C 1
ATOM 586 O O . TRP A 1 71 ? 2.943 -6.885 -6.018 1.00 71.88 71 TRP A O 1
ATOM 596 N N . ASP A 1 72 ? 2.100 -6.297 -4.029 1.00 76.44 72 ASP A N 1
ATOM 597 C CA . ASP A 1 72 ? 3.166 -6.869 -3.195 1.00 76.44 72 ASP A CA 1
ATOM 598 C C . ASP A 1 72 ? 3.109 -8.406 -3.105 1.00 76.44 72 ASP A C 1
ATOM 600 O O . ASP A 1 72 ? 4.084 -9.048 -2.715 1.00 76.44 72 ASP A O 1
ATOM 604 N N . LYS A 1 73 ? 1.989 -9.009 -3.522 1.00 76.38 73 LYS A N 1
ATOM 605 C CA . LYS A 1 73 ? 1.751 -10.464 -3.515 1.00 76.38 73 LYS A CA 1
ATOM 606 C C . LYS A 1 73 ? 2.011 -11.146 -4.863 1.00 76.38 73 LYS A C 1
ATOM 608 O O . LYS A 1 73 ? 1.844 -12.359 -4.984 1.00 76.38 73 LYS A O 1
ATOM 613 N N . GLY A 1 74 ? 2.455 -10.385 -5.863 1.00 71.56 74 GLY A N 1
ATOM 614 C CA . GLY A 1 74 ? 2.814 -10.886 -7.188 1.00 71.56 74 GLY A CA 1
ATOM 615 C C . GLY A 1 74 ? 2.078 -10.146 -8.298 1.00 71.56 74 GLY A C 1
ATOM 616 O O . GLY A 1 74 ? 0.875 -10.300 -8.474 1.00 71.56 74 GLY A O 1
ATOM 617 N N . ILE A 1 75 ? 2.830 -9.394 -9.101 1.00 71.06 75 ILE A N 1
ATOM 618 C CA . ILE A 1 75 ? 2.291 -8.471 -10.112 1.00 71.06 75 ILE A CA 1
ATOM 619 C C . ILE A 1 75 ? 1.587 -9.152 -11.302 1.00 71.06 75 ILE A C 1
ATOM 621 O O . ILE A 1 75 ? 0.893 -8.493 -12.067 1.00 71.06 75 ILE A O 1
ATOM 625 N N . PHE A 1 76 ? 1.743 -10.471 -11.449 1.00 77.19 76 PHE A N 1
ATOM 626 C CA . PHE A 1 76 ? 1.088 -11.275 -12.491 1.00 77.19 76 PHE A CA 1
ATOM 627 C C . PHE A 1 76 ? 0.041 -12.248 -11.945 1.00 77.19 76 PHE A C 1
ATOM 629 O O . PHE A 1 76 ? -0.624 -12.932 -12.718 1.00 77.19 76 PHE A O 1
ATOM 636 N N . ASN A 1 77 ? -0.105 -12.320 -10.621 1.00 75.31 77 ASN A N 1
ATOM 637 C CA . ASN A 1 77 ? -0.975 -13.295 -9.965 1.00 75.31 77 ASN A CA 1
ATOM 638 C C . ASN A 1 77 ? -2.337 -12.700 -9.584 1.00 75.31 77 ASN A C 1
ATOM 640 O O . ASN A 1 77 ? -3.237 -13.437 -9.186 1.00 75.31 77 ASN A O 1
ATOM 644 N N . THR A 1 78 ? -2.497 -11.384 -9.731 1.00 69.38 78 THR A N 1
ATOM 645 C CA . THR A 1 78 ? -3.710 -10.645 -9.381 1.00 69.38 78 THR A CA 1
ATOM 646 C C . THR A 1 78 ? -4.089 -9.727 -10.545 1.00 69.38 78 THR A C 1
ATOM 648 O O . THR A 1 78 ? -3.208 -9.072 -11.107 1.00 69.38 78 THR A O 1
ATOM 651 N N . PRO A 1 79 ? -5.373 -9.656 -10.945 1.00 69.81 79 PRO A N 1
ATOM 652 C CA . PRO A 1 79 ? -5.814 -8.693 -11.946 1.00 69.81 79 PRO A CA 1
ATOM 653 C C . PRO A 1 79 ? -5.477 -7.270 -11.498 1.00 69.81 79 PRO A C 1
ATOM 655 O O . PRO A 1 79 ? -5.861 -6.858 -10.408 1.00 69.81 79 PRO A O 1
ATOM 658 N N . ILE A 1 80 ? -4.811 -6.504 -12.364 1.00 63.81 80 ILE A N 1
ATOM 659 C CA . ILE A 1 80 ? -4.352 -5.134 -12.066 1.00 63.81 80 ILE A CA 1
ATOM 660 C C . ILE A 1 80 ? -5.508 -4.157 -11.770 1.00 63.81 80 ILE A C 1
ATOM 662 O O . ILE A 1 80 ? -5.289 -3.056 -11.280 1.00 63.81 80 ILE A O 1
ATOM 666 N N . SER A 1 81 ? -6.740 -4.557 -12.099 1.00 65.50 81 SER A N 1
ATOM 667 C CA . SER A 1 81 ? -7.971 -3.800 -11.882 1.00 65.50 81 SER A CA 1
ATOM 668 C C . SER A 1 81 ? -8.595 -3.998 -10.497 1.00 65.50 81 SER A C 1
ATOM 670 O O . SER A 1 81 ? -9.611 -3.366 -10.217 1.00 65.50 81 SER A O 1
ATOM 672 N N . ILE A 1 82 ? -8.069 -4.907 -9.670 1.00 56.69 82 ILE A N 1
ATOM 673 C CA . ILE A 1 82 ? -8.573 -5.158 -8.316 1.00 56.69 82 ILE A CA 1
ATOM 674 C C . ILE A 1 82 ? -7.585 -4.506 -7.338 1.00 56.69 82 ILE A C 1
ATOM 676 O O . ILE A 1 82 ? -6.437 -4.952 -7.303 1.00 56.69 82 ILE A O 1
ATOM 680 N N . PRO A 1 83 ? -7.993 -3.445 -6.615 1.00 49.88 83 PRO A N 1
ATOM 681 C CA . PRO A 1 83 ? -7.145 -2.787 -5.624 1.00 49.88 83 PRO A CA 1
ATOM 682 C C . PRO A 1 83 ? -6.779 -3.717 -4.461 1.00 49.88 83 PRO A C 1
ATOM 684 O O . PRO A 1 83 ? -7.606 -4.589 -4.096 1.00 49.88 83 PRO A O 1
#

Foldseek 3Di:
DDPVVVVVVVVVCVVVVVVVVPDDPPPPDDDDDDDDDDQDQDFFDKDWDDDVVVPDTDIDGRDGDGDDCPVVVPVPPDPPPPD

Secondary structure (DSSP, 8-state):
--HHHHHHHHHHHHHHHHHHTT-------------------PPPEEEEEEEGGGTEEEEEEEE------SGGG-TTTS-TT--

Sequence (83 aa):
MNLLRAFVVILLSMPLFVNAQNKKLERKGELYFSWGYNKEWYTNSNVKVNQPLLNNQYTLKNVKSHDNPGWDKGIFNTPISIP

Radius of gyration: 34.37 Å; chains: 1; bounding box: 74×29×80 Å